Protein AF-A0A7W6J6I1-F1 (afdb_monomer_lite)

Organism: NCBI:txid1572859

Secondary struct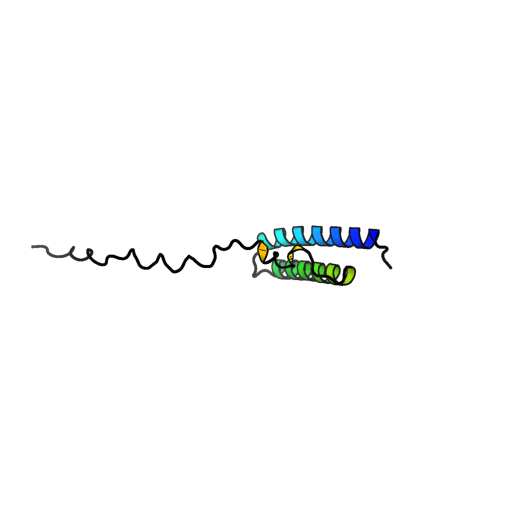ure (DSSP, 8-state):
---HHHHHHHHHHHHHHHHHHHHHHHHS-TTSHHHHHHHHHHHHHHHHHHHHHSS--GGGSPPPGGGS-S-TTSSS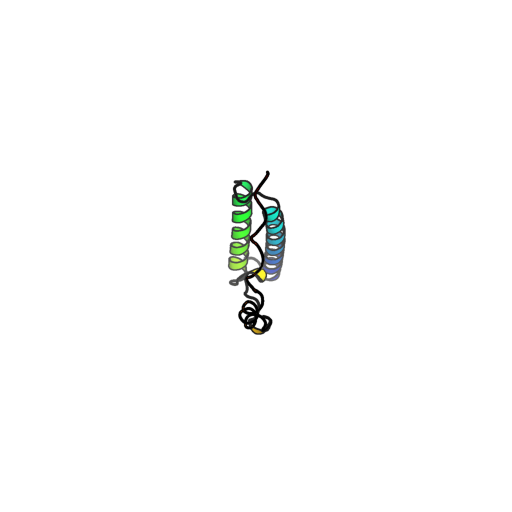SSTTS---------------

Foldseek 3Di:
DDDPVRLVVLLVVLVVLLVVLVVVLVVDDCPDPVNVVSVVVSVVSQVVNCVSPVDGDPVPDDDPPVPPPPPPPPPPPPVPPDDDDDDDDDDDDDDD

pLDDT: mean 79.57, std 21.26, range [40.5, 98.06]

Radius of gyration: 26.84 Å; chains: 1; bounding box: 38×31×96 Å

Sequence (96 aa):
MLNDRERAATVEAAARLHRHLRIDLTNLSPASEDYTAVHRLADAVVVAIRSLTGEDPEWMRPAPAHLLPASAEKAEADVAGAFSPGEQGALRRQAS

Structure (mmCIF, N/CA/C/O backbone):
data_AF-A0A7W6J6I1-F1
#
_entry.id   AF-A0A7W6J6I1-F1
#
loop_
_atom_site.group_PDB
_atom_site.id
_atom_site.type_symbol
_atom_site.label_atom_id
_atom_site.label_alt_id
_atom_site.label_comp_id
_atom_site.label_asym_id
_atom_site.label_entity_id
_atom_site.label_seq_id
_atom_site.pdbx_PDB_ins_code
_atom_site.Cartn_x
_atom_site.Cartn_y
_atom_site.Cartn_z
_atom_site.occupancy
_atom_site.B_iso_or_equiv
_atom_site.auth_seq_id
_atom_site.auth_comp_id
_atom_site.auth_asym_id
_atom_site.auth_atom_id
_atom_site.pdbx_PDB_model_num
ATOM 1 N N . MET A 1 1 ? 1.627 3.062 -22.691 1.00 74.62 1 MET A N 1
ATOM 2 C CA . MET A 1 1 ? 2.591 2.353 -21.821 1.00 74.62 1 MET A CA 1
ATOM 3 C C . MET A 1 1 ? 3.399 3.404 -21.082 1.00 74.62 1 MET A C 1
ATOM 5 O O . MET A 1 1 ? 3.743 4.388 -21.720 1.00 74.62 1 MET A O 1
ATOM 9 N N . LEU A 1 2 ? 3.654 3.218 -19.785 1.00 84.69 2 LEU A N 1
ATOM 10 C CA . LEU A 1 2 ? 4.560 4.083 -19.017 1.00 84.69 2 LEU A CA 1
ATOM 11 C C . LEU A 1 2 ? 5.999 3.839 -19.477 1.00 84.69 2 LEU A C 1
ATOM 13 O O . LEU A 1 2 ? 6.398 2.679 -19.624 1.00 84.69 2 LEU A O 1
ATOM 17 N N . ASN A 1 3 ? 6.768 4.906 -19.682 1.00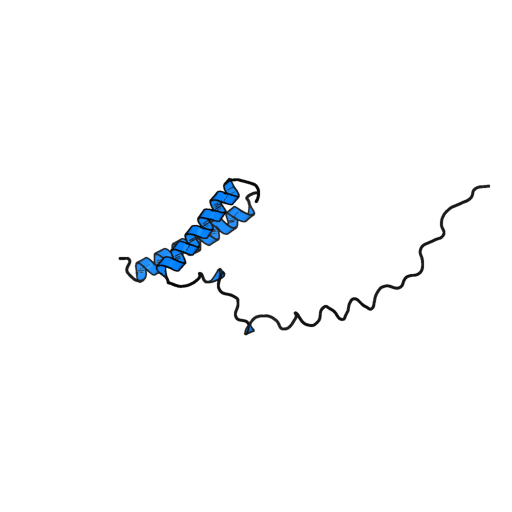 94.69 3 ASN A N 1
ATOM 18 C CA . ASN A 1 3 ? 8.212 4.775 -19.863 1.00 94.69 3 ASN A CA 1
ATOM 19 C C . ASN A 1 3 ? 8.899 4.442 -18.523 1.00 94.69 3 ASN A C 1
ATOM 21 O O . ASN A 1 3 ? 8.283 4.520 -17.458 1.00 94.69 3 ASN A O 1
ATOM 25 N N . ASP A 1 4 ? 10.177 4.066 -18.559 1.00 94.19 4 ASP A N 1
ATOM 26 C CA . ASP A 1 4 ? 10.883 3.597 -17.358 1.00 94.19 4 ASP A CA 1
ATOM 27 C C . ASP A 1 4 ? 10.988 4.664 -16.264 1.00 94.19 4 ASP A C 1
ATOM 29 O O . ASP A 1 4 ? 10.872 4.356 -15.077 1.00 94.19 4 ASP A O 1
ATOM 33 N N . ARG A 1 5 ? 11.124 5.937 -16.649 1.00 95.50 5 ARG A N 1
ATOM 34 C CA . ARG A 1 5 ? 11.168 7.057 -15.703 1.00 95.50 5 ARG A CA 1
ATOM 35 C C . ARG A 1 5 ? 9.817 7.274 -15.029 1.00 95.50 5 ARG A C 1
ATOM 37 O O . ARG A 1 5 ? 9.763 7.470 -13.818 1.00 95.50 5 ARG A O 1
ATOM 44 N N . GLU A 1 6 ? 8.732 7.242 -15.794 1.00 96.56 6 GLU A N 1
ATOM 45 C CA . GLU A 1 6 ? 7.373 7.383 -15.268 1.00 96.56 6 GLU A CA 1
ATOM 46 C C . GLU A 1 6 ? 7.000 6.192 -14.388 1.00 96.56 6 GLU A C 1
ATOM 48 O O . GLU A 1 6 ? 6.396 6.369 -13.330 1.00 96.56 6 GLU A O 1
ATOM 53 N N . ARG A 1 7 ? 7.407 4.981 -14.780 1.00 96.00 7 ARG A N 1
ATOM 54 C CA . ARG A 1 7 ? 7.243 3.769 -13.977 1.00 96.00 7 ARG A CA 1
ATOM 55 C C . ARG A 1 7 ? 7.969 3.906 -12.640 1.00 96.00 7 ARG A C 1
ATOM 57 O O . ARG A 1 7 ? 7.350 3.679 -11.606 1.00 96.00 7 ARG A O 1
ATOM 64 N N . ALA A 1 8 ? 9.233 4.331 -12.647 1.00 94.56 8 ALA A N 1
ATOM 65 C CA . ALA A 1 8 ? 10.013 4.539 -11.427 1.00 94.56 8 ALA A CA 1
ATOM 66 C C . ALA A 1 8 ? 9.382 5.602 -10.511 1.00 94.56 8 ALA A C 1
ATOM 68 O O . ALA A 1 8 ? 9.189 5.352 -9.322 1.00 94.56 8 ALA A O 1
ATOM 69 N N . ALA A 1 9 ? 8.971 6.746 -11.070 1.00 95.75 9 ALA A N 1
ATOM 70 C CA . ALA A 1 9 ? 8.271 7.792 -10.324 1.00 95.75 9 ALA A CA 1
ATOM 71 C C . ALA A 1 9 ? 6.946 7.289 -9.722 1.00 95.75 9 ALA A C 1
ATOM 73 O O . ALA A 1 9 ? 6.614 7.609 -8.581 1.00 95.75 9 ALA A O 1
ATOM 74 N N . THR A 1 10 ? 6.209 6.459 -10.466 1.00 96.19 10 THR A N 1
ATOM 75 C CA . THR A 1 10 ? 4.959 5.845 -9.996 1.00 96.19 10 THR A CA 1
ATOM 76 C C . THR A 1 10 ? 5.210 4.890 -8.830 1.00 96.19 10 THR A C 1
ATOM 78 O O . THR A 1 10 ? 4.505 4.954 -7.825 1.00 96.19 10 THR A O 1
ATOM 81 N N . VAL A 1 11 ? 6.237 4.040 -8.924 1.00 96.38 11 VAL A N 1
ATOM 82 C CA . VAL A 1 11 ? 6.627 3.113 -7.849 1.00 96.38 11 VAL A CA 1
ATOM 83 C C . VAL A 1 11 ? 7.057 3.876 -6.596 1.00 96.38 11 VAL A C 1
ATOM 85 O O . VAL A 1 11 ? 6.638 3.526 -5.494 1.00 96.38 11 VAL A O 1
ATOM 88 N N . GLU A 1 12 ? 7.826 4.957 -6.741 1.00 96.31 12 GLU A N 1
ATOM 89 C CA . GLU A 1 12 ? 8.235 5.793 -5.608 1.00 96.31 12 GLU A CA 1
ATOM 90 C C . GLU A 1 12 ? 7.032 6.484 -4.940 1.00 96.31 12 GLU A C 1
ATOM 92 O O . GLU A 1 12 ? 6.932 6.528 -3.709 1.00 96.31 12 GLU A O 1
ATOM 97 N N . ALA A 1 13 ? 6.091 7.005 -5.734 1.00 97.19 13 ALA A N 1
ATOM 98 C CA . ALA A 1 13 ? 4.859 7.601 -5.226 1.00 97.19 13 ALA A CA 1
ATOM 99 C C . ALA A 1 13 ? 3.996 6.573 -4.474 1.00 97.19 13 ALA A C 1
ATOM 101 O O . ALA A 1 13 ? 3.549 6.847 -3.358 1.00 97.19 13 ALA A O 1
ATOM 102 N N . ALA A 1 14 ? 3.830 5.374 -5.036 1.00 96.94 14 ALA A N 1
ATOM 103 C CA . ALA A 1 14 ? 3.129 4.259 -4.407 1.00 96.94 14 ALA A CA 1
ATOM 104 C C . ALA A 1 14 ? 3.795 3.846 -3.081 1.00 96.94 14 ALA A C 1
ATOM 106 O O . ALA A 1 14 ? 3.124 3.731 -2.057 1.00 96.94 14 ALA A O 1
ATOM 107 N N . ALA A 1 15 ? 5.124 3.719 -3.053 1.00 96.44 15 ALA A N 1
ATOM 108 C CA . ALA A 1 15 ? 5.870 3.412 -1.834 1.00 96.44 15 ALA A CA 1
ATOM 109 C C . ALA A 1 15 ? 5.689 4.480 -0.744 1.00 96.44 15 ALA A C 1
ATOM 111 O O . ALA A 1 15 ? 5.525 4.162 0.437 1.00 96.44 15 ALA A O 1
ATOM 112 N N . ARG A 1 16 ? 5.676 5.761 -1.129 1.00 97.25 16 ARG A N 1
ATOM 113 C CA . ARG A 1 16 ? 5.420 6.877 -0.208 1.00 97.25 16 ARG A CA 1
ATOM 114 C C . ARG A 1 16 ? 4.007 6.821 0.369 1.00 97.25 16 ARG A C 1
ATOM 116 O O . ARG A 1 16 ? 3.856 6.990 1.576 1.00 97.25 16 ARG A O 1
ATOM 123 N N . LEU A 1 17 ? 3.007 6.538 -0.466 1.00 97.56 17 LEU A N 1
ATOM 124 C CA . LEU A 1 17 ? 1.622 6.365 -0.032 1.00 97.56 17 LEU A CA 1
ATOM 125 C C . LEU A 1 17 ? 1.488 5.192 0.945 1.00 97.56 17 LEU A C 1
ATOM 127 O O . LEU A 1 17 ? 0.923 5.367 2.018 1.00 97.56 17 LEU A O 1
ATOM 131 N N . HIS A 1 18 ? 2.074 4.032 0.634 1.00 97.50 18 HIS A N 1
ATOM 132 C CA . HIS A 1 18 ? 2.057 2.876 1.534 1.00 97.50 18 HIS A CA 1
ATOM 133 C C . HIS A 1 18 ? 2.639 3.212 2.916 1.00 97.50 18 HIS A C 1
ATOM 135 O O . HIS A 1 18 ? 2.054 2.858 3.939 1.00 97.50 18 HIS A O 1
ATOM 141 N N . ARG A 1 19 ? 3.763 3.946 2.971 1.00 96.50 19 ARG A N 1
ATOM 142 C CA . ARG A 1 19 ? 4.342 4.408 4.246 1.00 96.50 19 ARG A CA 1
ATOM 143 C C . ARG A 1 19 ? 3.388 5.303 5.037 1.00 96.50 19 ARG A C 1
ATOM 145 O O . ARG A 1 19 ? 3.340 5.177 6.255 1.00 96.50 19 ARG A O 1
ATOM 152 N N . HIS A 1 20 ? 2.639 6.174 4.367 1.00 97.44 20 HIS A N 1
ATOM 153 C CA . HIS A 1 20 ? 1.654 7.031 5.026 1.00 97.44 20 HIS A CA 1
ATOM 154 C C . HIS A 1 20 ? 0.483 6.216 5.593 1.00 97.44 20 HIS A C 1
ATOM 156 O O . HIS A 1 20 ? 0.215 6.293 6.787 1.00 97.44 20 HIS A O 1
ATOM 162 N N . LEU A 1 21 ? -0.106 5.326 4.786 1.00 97.19 21 LEU A N 1
ATOM 163 C CA . LEU A 1 21 ? -1.207 4.451 5.214 1.00 97.19 21 LEU A CA 1
ATOM 164 C C . LEU A 1 21 ? -0.814 3.559 6.399 1.00 97.19 21 LEU A C 1
ATOM 166 O O . LEU A 1 21 ? -1.616 3.307 7.293 1.00 97.19 21 LEU A O 1
ATOM 170 N N . ARG A 1 22 ? 0.442 3.099 6.442 1.00 95.12 22 ARG A N 1
ATOM 171 C CA . ARG A 1 22 ? 0.979 2.340 7.579 1.00 95.12 22 ARG A CA 1
ATOM 172 C C . ARG A 1 22 ? 0.972 3.134 8.882 1.00 95.12 22 ARG A C 1
ATOM 174 O O . ARG A 1 22 ? 0.760 2.523 9.922 1.00 95.12 22 ARG A O 1
ATOM 181 N N . ILE A 1 23 ? 1.202 4.446 8.835 1.00 95.62 23 ILE A N 1
ATOM 182 C CA . ILE A 1 23 ? 1.108 5.320 10.012 1.00 95.62 23 ILE A CA 1
ATOM 183 C C . ILE A 1 23 ? -0.359 5.459 10.423 1.00 95.62 23 ILE A C 1
ATOM 185 O O . ILE A 1 23 ? -0.676 5.272 11.596 1.00 95.62 23 ILE A O 1
ATOM 189 N N . ASP A 1 24 ? -1.266 5.687 9.474 1.00 94.94 24 ASP A N 1
ATOM 190 C CA . ASP A 1 24 ? -2.700 5.814 9.766 1.00 94.94 24 ASP A CA 1
ATOM 191 C C . ASP A 1 24 ? -3.259 4.553 10.436 1.00 94.94 24 ASP A C 1
ATOM 193 O O . ASP A 1 24 ? -3.960 4.645 11.442 1.00 94.94 24 ASP A O 1
ATOM 197 N N . LEU A 1 25 ? -2.857 3.366 9.969 1.00 96.75 25 LEU A N 1
ATOM 198 C CA . LEU A 1 25 ? -3.232 2.087 10.583 1.00 96.75 25 LEU A CA 1
ATOM 199 C C . LEU A 1 25 ? -2.806 1.955 12.052 1.00 96.75 25 LEU A C 1
ATOM 201 O O . LEU A 1 25 ? -3.440 1.198 12.781 1.00 96.75 25 LEU A O 1
ATOM 205 N N . THR A 1 26 ? -1.766 2.665 12.507 1.00 96.06 26 THR A N 1
ATOM 206 C CA . THR A 1 26 ? -1.376 2.656 13.932 1.00 96.06 26 THR A CA 1
ATOM 207 C C . THR A 1 26 ? -2.284 3.513 14.811 1.00 96.06 26 THR A C 1
ATOM 209 O O . THR A 1 26 ? -2.341 3.292 16.017 1.00 96.06 26 THR A O 1
ATOM 212 N N . ASN A 1 27 ? -3.015 4.455 14.210 1.00 96.19 27 ASN A N 1
ATOM 213 C CA . ASN A 1 27 ? -3.944 5.345 14.904 1.00 96.19 27 ASN A CA 1
ATOM 214 C C . ASN A 1 27 ? -5.388 4.820 14.897 1.00 96.19 27 ASN A C 1
ATOM 216 O O . ASN A 1 27 ? -6.238 5.342 15.617 1.00 96.19 27 ASN A O 1
ATOM 220 N N . LEU A 1 28 ? -5.680 3.811 14.073 1.00 96.19 28 LEU A N 1
ATOM 221 C CA . LEU A 1 28 ? -7.017 3.252 13.908 1.00 96.19 28 LEU A CA 1
ATOM 222 C C . LEU A 1 28 ? -7.212 2.001 14.768 1.00 96.19 28 LEU A C 1
ATOM 224 O O . LEU A 1 28 ? -6.308 1.186 14.945 1.00 96.19 28 LEU A O 1
ATOM 228 N N . SER A 1 29 ? -8.434 1.826 15.273 1.00 95.56 29 SER A N 1
ATOM 229 C CA . SER A 1 29 ? -8.820 0.594 15.963 1.00 95.56 29 SER A CA 1
ATOM 230 C C . SER A 1 29 ? -8.883 -0.567 14.967 1.00 95.56 29 SER A C 1
ATOM 232 O O . SER A 1 29 ? -9.626 -0.458 13.995 1.00 95.56 29 SER A O 1
ATOM 234 N N . PRO A 1 30 ? -8.222 -1.712 15.217 1.00 95.75 30 PRO A N 1
ATOM 235 C CA . PRO A 1 30 ? -8.283 -2.873 14.323 1.00 95.75 30 PRO A CA 1
ATOM 236 C C . PRO A 1 30 ? -9.695 -3.423 14.075 1.00 95.75 30 PRO A C 1
ATOM 238 O O . PRO A 1 30 ? -9.919 -4.123 13.094 1.00 95.75 30 PRO A O 1
ATOM 241 N N . ALA A 1 31 ? -10.646 -3.122 14.965 1.00 96.50 31 ALA A N 1
ATOM 242 C CA . ALA A 1 31 ? -12.041 -3.532 14.831 1.00 96.50 31 ALA A CA 1
ATOM 243 C C . ALA A 1 31 ? -12.898 -2.546 14.012 1.00 96.50 31 ALA A C 1
ATOM 245 O O . ALA A 1 31 ? -14.079 -2.816 13.801 1.00 96.50 31 ALA A O 1
ATOM 246 N N . SER A 1 32 ? -12.354 -1.397 13.590 1.00 97.81 32 SER A N 1
ATOM 247 C CA . SER A 1 32 ? -13.119 -0.400 12.840 1.00 97.81 32 SER A CA 1
ATOM 248 C C . SER A 1 32 ? -13.168 -0.700 11.340 1.00 97.81 32 SER A C 1
ATOM 250 O O . SER A 1 32 ? -12.259 -1.291 10.746 1.00 97.81 32 SER A O 1
ATOM 252 N N . GLU A 1 33 ? -14.244 -0.241 10.702 1.00 98.00 33 GLU A N 1
ATOM 253 C CA . GLU A 1 33 ? -14.372 -0.285 9.243 1.00 98.00 33 GLU A CA 1
ATOM 254 C C . GLU A 1 33 ? -13.294 0.570 8.564 1.00 98.00 33 GLU A C 1
ATOM 256 O O . GLU A 1 33 ? -12.736 0.150 7.550 1.00 98.00 33 GLU A O 1
ATOM 261 N N . ASP A 1 34 ? -12.923 1.705 9.168 1.00 97.75 34 ASP A N 1
ATOM 262 C CA . ASP A 1 34 ? -11.849 2.574 8.677 1.00 97.75 34 ASP A CA 1
ATOM 263 C C . ASP A 1 34 ? -10.506 1.842 8.621 1.00 97.75 34 ASP A C 1
ATOM 265 O O . ASP A 1 34 ? -9.806 1.911 7.610 1.00 97.75 34 ASP A O 1
ATOM 269 N N . TYR A 1 35 ? -10.157 1.078 9.664 1.00 97.94 35 TYR A N 1
ATOM 270 C CA . TYR A 1 35 ? -8.946 0.257 9.661 1.00 97.94 35 TYR A CA 1
ATOM 271 C C . TYR A 1 35 ? -8.974 -0.743 8.506 1.00 97.94 35 TYR A C 1
ATOM 273 O O . TYR A 1 35 ? -8.007 -0.860 7.754 1.00 97.94 35 TYR A O 1
ATOM 281 N N . THR A 1 36 ? -10.108 -1.421 8.317 1.00 97.88 36 THR A N 1
ATOM 282 C CA . THR A 1 36 ? -10.285 -2.390 7.228 1.00 97.88 36 THR A CA 1
ATOM 283 C C . THR A 1 36 ? -10.137 -1.728 5.856 1.00 97.88 36 THR A C 1
ATOM 285 O O . THR A 1 36 ? -9.502 -2.290 4.962 1.00 97.88 36 THR A O 1
ATOM 288 N N . ALA A 1 37 ? -10.691 -0.528 5.672 1.00 98.06 37 ALA A N 1
ATOM 289 C CA . ALA A 1 37 ? -10.597 0.221 4.425 1.00 98.06 37 ALA A CA 1
ATOM 290 C C . ALA A 1 37 ? -9.156 0.666 4.126 1.00 98.06 37 ALA A C 1
ATOM 292 O O . ALA A 1 37 ? -8.655 0.428 3.024 1.00 98.06 37 ALA A O 1
ATOM 293 N N . VAL A 1 38 ? -8.465 1.247 5.111 1.00 97.94 38 VAL A N 1
ATOM 294 C CA . VAL A 1 38 ? -7.068 1.690 4.973 1.00 97.94 38 VAL A CA 1
ATOM 295 C C . VAL A 1 38 ? -6.137 0.498 4.745 1.00 97.94 38 VAL A C 1
ATOM 297 O O . VAL A 1 38 ? -5.238 0.573 3.906 1.00 97.94 38 VAL A O 1
ATOM 300 N N . HIS A 1 39 ? -6.381 -0.632 5.413 1.00 97.56 39 HIS A N 1
ATOM 301 C CA . HIS A 1 39 ? -5.602 -1.854 5.223 1.00 97.56 39 HIS A CA 1
ATOM 302 C C . HIS A 1 39 ? -5.738 -2.381 3.792 1.00 97.56 39 HIS A C 1
ATOM 304 O O . HIS A 1 39 ? -4.738 -2.651 3.131 1.00 97.56 39 HIS A O 1
ATOM 310 N N . ARG A 1 40 ? -6.968 -2.455 3.267 1.00 97.94 40 ARG A N 1
ATOM 311 C CA . ARG A 1 40 ? -7.216 -2.867 1.875 1.00 97.94 40 ARG A CA 1
ATOM 312 C C . ARG A 1 40 ? -6.555 -1.932 0.867 1.00 97.94 40 ARG A C 1
ATOM 314 O O . ARG A 1 40 ? -6.053 -2.395 -0.155 1.00 97.94 40 ARG A O 1
ATOM 321 N N . LEU A 1 41 ? -6.546 -0.628 1.140 1.00 98.00 41 LEU A N 1
ATOM 322 C CA . LEU A 1 41 ? -5.850 0.333 0.290 1.00 98.00 41 LEU A CA 1
ATOM 323 C C . LEU A 1 41 ? -4.333 0.095 0.308 1.00 98.00 41 LEU A C 1
ATOM 325 O O . LEU A 1 41 ? -3.709 0.104 -0.751 1.00 98.00 41 LEU A O 1
ATOM 329 N N . ALA A 1 42 ? -3.745 -0.172 1.477 1.00 97.25 42 ALA A N 1
ATOM 330 C CA . ALA A 1 42 ? -2.326 -0.505 1.588 1.00 97.25 42 ALA A CA 1
ATOM 331 C C . ALA A 1 42 ? -1.972 -1.779 0.793 1.00 97.25 42 ALA A C 1
ATOM 333 O O . ALA A 1 42 ? -0.988 -1.777 0.049 1.00 97.25 42 ALA A O 1
ATOM 334 N N . ASP A 1 43 ? -2.811 -2.817 0.858 1.00 97.06 43 ASP A N 1
ATOM 335 C CA . ASP A 1 43 ? -2.644 -4.043 0.065 1.00 97.06 43 ASP A CA 1
ATOM 336 C C . ASP A 1 43 ? -2.738 -3.772 -1.446 1.00 97.06 43 ASP A C 1
ATOM 338 O O . ASP A 1 43 ? -1.932 -4.273 -2.234 1.00 97.06 43 ASP A O 1
ATOM 342 N N . ALA A 1 44 ? -3.682 -2.929 -1.875 1.00 97.94 44 ALA A N 1
ATOM 343 C CA . ALA A 1 44 ? -3.825 -2.555 -3.281 1.00 97.94 44 ALA A CA 1
ATOM 344 C C . ALA A 1 44 ? -2.582 -1.822 -3.818 1.00 97.94 44 ALA A C 1
ATOM 346 O O . ALA A 1 44 ? -2.171 -2.044 -4.959 1.00 97.94 44 ALA A O 1
ATOM 347 N N . VAL A 1 45 ? -1.938 -0.994 -2.990 1.00 97.69 45 VAL A N 1
ATOM 348 C CA . VAL A 1 45 ? -0.679 -0.322 -3.345 1.00 97.69 45 VAL A CA 1
ATOM 349 C C . VAL A 1 45 ? 0.453 -1.333 -3.559 1.00 97.69 45 VAL A C 1
ATOM 351 O O . VAL A 1 45 ? 1.215 -1.202 -4.518 1.00 97.69 45 VAL A O 1
ATOM 354 N N . VAL A 1 46 ? 0.541 -2.378 -2.730 1.00 97.00 46 VAL A N 1
ATOM 355 C CA . VAL A 1 46 ? 1.505 -3.478 -2.920 1.00 97.00 46 VAL A CA 1
ATOM 356 C C . VAL A 1 46 ? 1.267 -4.191 -4.253 1.00 97.00 46 VAL A C 1
ATOM 358 O O . VAL A 1 46 ? 2.212 -4.412 -5.013 1.00 97.00 46 VAL A O 1
ATOM 361 N N . VAL A 1 47 ? 0.010 -4.512 -4.571 1.00 97.00 47 VAL A N 1
ATOM 362 C CA . VAL A 1 47 ? -0.360 -5.143 -5.850 1.00 97.00 47 VAL A CA 1
ATOM 363 C C . VAL A 1 47 ? 0.014 -4.255 -7.038 1.00 97.00 47 VAL A C 1
ATOM 365 O O . VAL A 1 47 ? 0.526 -4.759 -8.041 1.00 97.00 47 VAL A O 1
ATOM 368 N N . ALA A 1 48 ? -0.183 -2.939 -6.928 1.00 95.88 48 ALA A N 1
ATOM 369 C CA . ALA A 1 48 ? 0.189 -1.991 -7.974 1.00 95.88 48 ALA A CA 1
ATOM 370 C C . ALA A 1 48 ? 1.706 -1.971 -8.218 1.00 95.88 48 ALA A C 1
ATOM 372 O O . ALA A 1 48 ? 2.138 -2.033 -9.369 1.00 95.88 48 ALA A O 1
ATOM 373 N N . ILE A 1 49 ? 2.516 -1.952 -7.154 1.00 96.06 49 ILE A N 1
ATOM 374 C CA . ILE A 1 49 ? 3.981 -2.004 -7.268 1.00 96.06 49 ILE A CA 1
ATOM 375 C C . ILE A 1 49 ? 4.413 -3.305 -7.947 1.00 96.06 49 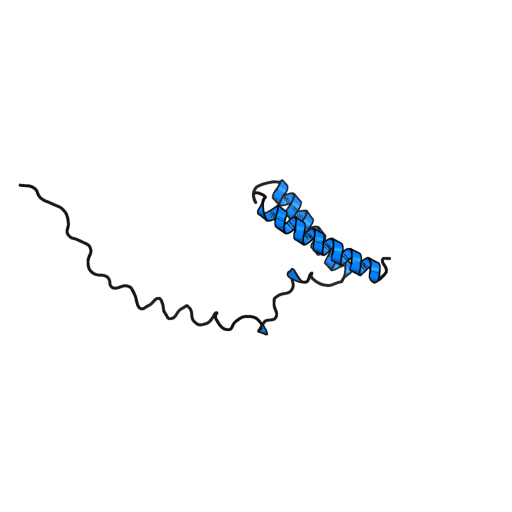ILE A C 1
ATOM 377 O O . ILE A 1 49 ? 5.103 -3.240 -8.961 1.00 96.06 49 ILE A O 1
ATOM 381 N N . ARG A 1 50 ? 3.924 -4.462 -7.475 1.00 96.06 50 ARG A N 1
ATOM 382 C CA . ARG A 1 50 ? 4.212 -5.773 -8.087 1.00 96.06 50 ARG A CA 1
ATOM 383 C C . ARG A 1 50 ? 3.837 -5.818 -9.566 1.00 96.06 50 ARG A C 1
ATOM 385 O O . ARG A 1 50 ? 4.581 -6.357 -10.375 1.00 96.06 50 ARG A O 1
ATOM 392 N N . SER A 1 51 ? 2.706 -5.221 -9.937 1.00 95.38 51 SER A N 1
ATOM 393 C CA . SER A 1 51 ? 2.248 -5.177 -11.332 1.00 95.38 51 SER A CA 1
ATOM 394 C C . SER A 1 51 ? 3.138 -4.302 -12.222 1.00 95.38 51 SER A C 1
ATOM 396 O O . SER A 1 51 ? 3.260 -4.557 -13.418 1.00 95.38 51 SER A O 1
ATOM 398 N N . LEU A 1 52 ? 3.762 -3.263 -11.658 1.00 94.62 52 LEU A N 1
ATOM 399 C CA . LEU A 1 52 ? 4.645 -2.354 -12.388 1.00 94.62 52 LEU A CA 1
ATOM 400 C C . LEU A 1 52 ? 6.080 -2.876 -12.498 1.00 94.62 52 LEU A C 1
ATOM 402 O O . LEU A 1 52 ? 6.719 -2.620 -13.521 1.00 94.62 52 LEU A O 1
ATOM 406 N N . THR A 1 53 ? 6.586 -3.561 -11.471 1.00 93.94 53 THR A N 1
ATOM 407 C CA . THR A 1 53 ? 7.993 -3.989 -11.373 1.00 93.94 53 THR A CA 1
ATOM 408 C C . THR A 1 53 ? 8.205 -5.475 -11.648 1.00 93.94 53 THR A C 1
ATOM 410 O O . THR A 1 53 ? 9.300 -5.859 -12.041 1.00 93.94 53 THR A O 1
ATOM 413 N N . GLY A 1 54 ? 7.182 -6.311 -11.451 1.00 94.62 54 GLY A N 1
ATOM 414 C CA . GLY A 1 54 ? 7.310 -7.771 -11.429 1.00 94.62 54 GLY A CA 1
ATOM 415 C C . GLY A 1 54 ? 7.896 -8.328 -10.126 1.00 94.62 54 GLY A C 1
ATOM 416 O O . GLY A 1 54 ? 8.081 -9.536 -10.018 1.00 94.62 54 GLY A O 1
ATOM 417 N N . GLU A 1 55 ? 8.173 -7.475 -9.137 1.00 92.44 55 GLU A N 1
ATOM 418 C CA . GLU A 1 55 ? 8.857 -7.837 -7.893 1.00 92.44 55 GLU A CA 1
ATOM 419 C C . GLU A 1 55 ? 8.088 -7.375 -6.652 1.00 92.44 55 GLU A C 1
ATOM 421 O O . GLU A 1 55 ? 7.290 -6.434 -6.690 1.00 92.44 55 GLU A O 1
ATOM 426 N N . ASP A 1 56 ? 8.384 -8.008 -5.518 1.00 92.25 56 ASP A N 1
ATOM 427 C CA . ASP A 1 56 ? 7.918 -7.558 -4.212 1.00 92.25 56 ASP A CA 1
ATOM 428 C C . ASP A 1 56 ? 8.520 -6.202 -3.802 1.00 92.25 56 ASP A C 1
ATOM 430 O O . ASP A 1 56 ? 9.717 -5.960 -4.014 1.00 92.25 56 ASP A O 1
ATOM 434 N N . PRO A 1 57 ? 7.736 -5.323 -3.142 1.00 91.38 57 PRO A N 1
ATOM 435 C CA . PRO A 1 57 ? 8.272 -4.107 -2.546 1.00 91.38 57 PRO A CA 1
ATOM 436 C C . PRO A 1 57 ? 9.431 -4.390 -1.582 1.00 91.38 57 PRO A C 1
ATOM 438 O O . PRO A 1 57 ? 9.469 -5.418 -0.908 1.00 91.38 57 PRO A O 1
ATOM 441 N N . GLU A 1 58 ? 10.367 -3.445 -1.466 1.00 87.38 58 GLU A N 1
ATOM 442 C CA . GLU A 1 58 ? 11.579 -3.590 -0.640 1.00 87.38 58 GLU A CA 1
ATOM 443 C C . GLU A 1 58 ? 11.305 -3.975 0.821 1.00 87.38 58 GLU A C 1
ATOM 445 O O . GLU A 1 58 ? 12.007 -4.816 1.367 1.00 87.38 58 GLU A O 1
ATOM 450 N N . TRP A 1 59 ? 10.246 -3.440 1.433 1.00 87.31 59 TRP A N 1
ATOM 451 C CA . TRP A 1 59 ? 9.890 -3.718 2.829 1.00 87.31 59 TRP A CA 1
ATOM 452 C C . TRP A 1 59 ? 9.246 -5.092 3.046 1.00 87.31 59 TRP A C 1
ATOM 454 O O . TRP A 1 59 ? 9.058 -5.499 4.189 1.00 87.31 59 TRP A O 1
ATOM 464 N N . MET A 1 60 ? 8.865 -5.788 1.972 1.00 88.81 60 MET A N 1
ATOM 465 C CA . MET A 1 60 ? 8.359 -7.162 2.029 1.00 88.81 60 MET A CA 1
ATOM 466 C C . MET A 1 60 ? 9.455 -8.188 1.757 1.00 88.81 60 MET A C 1
ATOM 468 O O . MET A 1 60 ? 9.255 -9.376 2.008 1.00 88.81 60 MET A O 1
ATOM 472 N N . ARG A 1 61 ? 10.613 -7.750 1.248 1.00 82.88 61 ARG A N 1
ATOM 473 C CA . ARG A 1 61 ? 11.743 -8.644 1.031 1.00 82.88 61 ARG A CA 1
ATOM 474 C C . ARG A 1 61 ? 12.346 -9.016 2.389 1.00 82.88 61 ARG A C 1
ATOM 476 O O . ARG A 1 61 ? 12.608 -8.125 3.198 1.00 82.88 61 ARG A O 1
ATOM 483 N N . PRO A 1 62 ? 12.553 -10.315 2.665 1.00 74.56 62 PRO A N 1
ATOM 484 C CA . PRO A 1 62 ? 13.164 -10.740 3.914 1.00 74.56 62 PRO A CA 1
ATOM 485 C C . PRO A 1 62 ? 14.549 -10.107 4.047 1.00 74.56 62 PRO A C 1
ATOM 487 O O . PRO A 1 62 ? 15.295 -10.014 3.067 1.00 74.56 62 PRO A O 1
ATOM 490 N N . ALA A 1 63 ? 14.895 -9.678 5.264 1.00 68.12 63 ALA A N 1
ATOM 491 C CA . ALA A 1 63 ? 16.247 -9.226 5.546 1.00 68.12 63 ALA A CA 1
ATOM 492 C C . ALA A 1 63 ? 17.233 -10.346 5.160 1.00 68.12 63 ALA A C 1
ATOM 494 O O . ALA A 1 63 ? 16.957 -11.520 5.433 1.00 68.12 63 ALA A O 1
ATOM 495 N N . PRO A 1 64 ? 18.366 -10.020 4.515 1.00 66.81 64 PRO A N 1
ATOM 496 C CA . PRO A 1 64 ? 19.361 -11.017 4.158 1.00 66.81 64 PRO A CA 1
ATOM 497 C C . PRO A 1 64 ? 19.751 -11.853 5.381 1.00 66.81 64 PRO A C 1
ATOM 499 O O . PRO A 1 64 ? 20.094 -11.296 6.422 1.00 66.81 64 PRO A O 1
ATOM 502 N N . ALA A 1 65 ? 19.750 -13.182 5.247 1.00 64.50 65 ALA A N 1
ATOM 503 C CA . ALA A 1 65 ? 20.022 -14.105 6.355 1.00 64.50 65 ALA A CA 1
ATOM 504 C C . ALA A 1 65 ? 21.373 -13.856 7.062 1.00 64.50 65 ALA A C 1
ATOM 506 O O . ALA A 1 65 ? 21.528 -14.197 8.228 1.00 64.50 65 ALA A O 1
ATOM 507 N N . HIS A 1 66 ? 22.333 -13.216 6.386 1.00 67.25 66 HIS A N 1
ATOM 508 C CA . HIS A 1 66 ? 23.641 -12.858 6.945 1.00 67.25 66 HIS A CA 1
ATOM 509 C C . HIS A 1 66 ? 23.627 -11.618 7.862 1.00 67.25 66 HIS A C 1
ATOM 511 O O . HIS A 1 66 ? 24.651 -11.304 8.461 1.00 67.25 66 HIS A O 1
ATOM 517 N N . LEU A 1 67 ? 22.503 -10.900 7.954 1.00 61.62 67 LEU A N 1
ATOM 518 C CA . LEU A 1 67 ? 22.320 -9.744 8.841 1.00 61.62 67 LEU A CA 1
ATOM 519 C C . LEU A 1 67 ? 21.526 -10.085 10.110 1.00 61.62 67 LEU A C 1
ATOM 521 O O . LEU A 1 67 ? 21.332 -9.213 10.956 1.00 61.62 67 LEU A O 1
ATOM 525 N N . LEU A 1 68 ? 21.072 -11.333 10.267 1.00 57.66 68 LEU A N 1
ATOM 526 C CA . LEU A 1 68 ? 20.500 -11.791 11.529 1.00 57.66 68 LEU A CA 1
ATOM 527 C C . LEU A 1 68 ? 21.642 -11.965 12.542 1.00 57.66 68 LEU A C 1
ATOM 529 O O . LEU A 1 68 ? 22.569 -12.734 12.275 1.00 57.66 68 LEU A O 1
ATOM 533 N N . PRO A 1 69 ? 21.621 -11.272 13.695 1.00 51.94 69 PRO A N 1
ATOM 534 C CA . PRO A 1 69 ? 22.606 -11.526 14.733 1.00 51.94 69 PRO A CA 1
ATOM 535 C C . PRO A 1 69 ? 22.483 -12.987 15.176 1.00 51.94 69 PRO A C 1
ATOM 537 O O . PRO A 1 69 ? 21.380 -13.483 15.406 1.00 51.94 69 PRO A O 1
ATOM 540 N N . ALA A 1 70 ? 23.620 -13.665 15.327 1.00 58.97 70 ALA A N 1
ATOM 541 C CA . ALA A 1 70 ? 23.745 -15.037 15.826 1.00 58.97 70 ALA A CA 1
ATOM 542 C C . ALA A 1 70 ? 23.346 -15.186 17.318 1.00 58.97 70 ALA A C 1
ATOM 544 O O . ALA A 1 70 ? 23.995 -15.900 18.076 1.00 58.97 70 ALA A O 1
ATOM 545 N N . SER A 1 71 ? 22.313 -14.476 17.780 1.00 53.31 71 SER A N 1
ATOM 546 C CA . SER A 1 71 ? 21.895 -14.400 19.187 1.00 53.31 71 SER A CA 1
ATOM 547 C C . SER A 1 71 ? 20.582 -15.120 19.497 1.00 53.31 71 SER A C 1
ATOM 549 O O . SER A 1 71 ? 20.106 -15.028 20.622 1.00 53.31 71 SER A O 1
ATOM 551 N N . ALA A 1 72 ? 20.012 -15.881 18.560 1.00 53.34 72 ALA A N 1
ATOM 552 C CA . ALA A 1 72 ? 18.834 -16.701 18.854 1.00 53.34 72 ALA A CA 1
ATOM 553 C C . ALA A 1 72 ? 19.161 -18.034 19.568 1.00 53.34 72 ALA A C 1
ATOM 555 O O . ALA A 1 72 ? 18.253 -18.665 20.093 1.00 53.34 72 ALA A O 1
ATOM 556 N N . GLU A 1 73 ? 20.430 -18.462 19.643 1.00 48.22 73 GLU A N 1
ATOM 557 C CA . GLU A 1 73 ? 20.787 -19.814 20.126 1.00 48.22 73 GLU A CA 1
ATOM 558 C C . GLU A 1 73 ? 21.226 -19.887 21.607 1.00 48.22 73 GLU A C 1
ATOM 560 O O . GLU A 1 73 ? 21.742 -20.905 22.056 1.00 48.22 73 GLU A O 1
ATOM 565 N N . LYS A 1 74 ? 21.050 -18.833 22.420 1.00 46.91 74 LYS A N 1
ATOM 566 C CA . LYS A 1 74 ? 21.544 -18.864 23.816 1.00 46.91 74 LYS A CA 1
ATOM 567 C C . LYS A 1 74 ? 20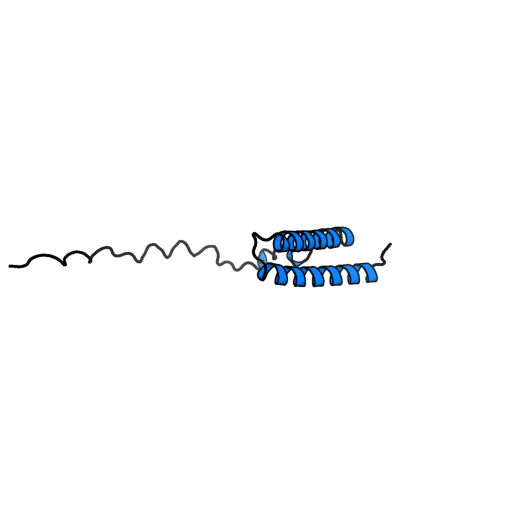.638 -18.224 24.870 1.00 46.91 74 LYS A C 1
ATOM 569 O O . LYS A 1 74 ? 21.135 -17.629 25.819 1.00 46.91 74 LYS A O 1
ATOM 574 N N . ALA A 1 75 ? 19.319 -18.362 24.727 1.00 47.75 75 ALA A N 1
ATOM 575 C CA . ALA A 1 75 ? 18.362 -17.917 25.750 1.00 47.75 75 ALA A CA 1
ATOM 576 C C . ALA A 1 75 ? 17.803 -19.051 26.638 1.00 47.75 75 ALA A C 1
ATOM 578 O O . ALA A 1 75 ? 17.243 -18.763 27.690 1.00 47.75 75 ALA A O 1
ATOM 579 N N . GLU A 1 76 ? 17.981 -20.328 26.281 1.00 46.94 76 GLU A N 1
ATOM 580 C CA . GLU A 1 76 ? 17.368 -21.440 27.038 1.00 46.94 76 GLU A CA 1
ATOM 581 C C . GLU A 1 76 ? 18.254 -22.036 28.149 1.00 46.94 76 GLU A C 1
ATOM 583 O O . GLU A 1 76 ? 17.815 -22.927 28.869 1.00 46.94 76 GLU A O 1
ATOM 588 N N . ALA A 1 77 ? 19.482 -21.541 28.348 1.00 50.69 77 ALA A N 1
ATOM 589 C CA . ALA A 1 77 ? 20.412 -22.118 29.329 1.00 50.69 77 ALA A CA 1
ATOM 590 C C . ALA A 1 77 ? 20.448 -21.417 30.705 1.00 50.69 77 ALA A C 1
ATOM 592 O O . ALA A 1 77 ? 21.041 -21.970 31.627 1.00 50.69 77 ALA A O 1
ATOM 593 N N . ASP A 1 78 ? 19.836 -20.236 30.874 1.00 44.94 78 ASP A N 1
ATOM 594 C CA . ASP A 1 78 ? 19.984 -19.441 32.114 1.00 44.94 78 ASP A CA 1
ATOM 595 C C . ASP A 1 78 ? 18.747 -19.470 33.041 1.00 44.94 78 ASP A C 1
ATOM 597 O O . ASP A 1 78 ? 18.842 -19.195 34.235 1.00 44.94 78 ASP A O 1
ATOM 601 N N . VAL A 1 79 ? 17.581 -19.922 32.558 1.00 50.31 79 VAL A N 1
ATOM 602 C CA . VAL A 1 79 ? 16.346 -20.057 33.370 1.00 50.31 79 VAL A CA 1
ATOM 603 C C . VAL A 1 79 ? 16.270 -21.436 34.046 1.00 50.31 79 VAL A C 1
ATOM 605 O O . VAL A 1 79 ? 15.240 -22.099 34.064 1.00 50.31 79 VAL A O 1
ATOM 608 N N . ALA A 1 80 ? 17.386 -21.910 34.598 1.00 51.41 80 ALA A N 1
ATOM 609 C CA . ALA A 1 80 ? 17.426 -23.131 35.412 1.00 51.41 80 ALA A CA 1
ATOM 610 C C . ALA A 1 80 ? 18.112 -22.931 36.778 1.00 51.41 80 ALA A C 1
ATOM 612 O O . ALA A 1 80 ? 18.212 -23.881 37.550 1.00 51.41 80 ALA A O 1
ATOM 613 N N . GLY A 1 81 ? 18.571 -21.713 37.103 1.00 51.53 81 GLY A N 1
ATOM 614 C CA . GLY A 1 81 ? 19.432 -21.474 38.270 1.00 51.53 81 GLY A CA 1
ATOM 615 C C . GLY A 1 81 ? 18.854 -20.663 39.434 1.00 51.53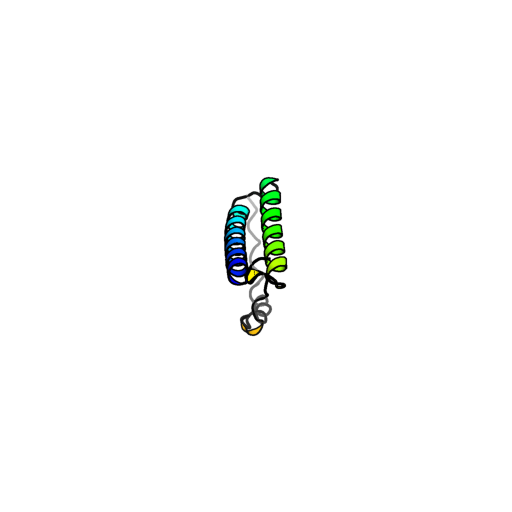 81 GLY A C 1
ATOM 616 O O . GLY A 1 81 ? 19.503 -20.593 40.473 1.00 51.53 81 GLY A O 1
ATOM 617 N N . ALA A 1 82 ? 17.677 -20.040 39.317 1.00 56.03 82 ALA A N 1
ATOM 618 C CA . ALA A 1 82 ? 17.209 -19.078 40.323 1.00 56.03 82 ALA A CA 1
ATOM 619 C C . ALA A 1 82 ? 15.764 -19.327 40.779 1.00 56.03 82 ALA A C 1
ATOM 621 O O . ALA A 1 82 ? 14.889 -18.483 40.614 1.00 56.03 82 ALA A O 1
ATOM 622 N N . PHE A 1 83 ? 15.509 -20.488 41.382 1.00 44.91 83 PHE A N 1
ATOM 623 C CA . PHE A 1 83 ? 14.333 -20.687 42.231 1.00 44.91 83 PHE A CA 1
ATOM 624 C C . PHE A 1 83 ? 14.732 -21.556 43.429 1.00 44.91 83 PHE A C 1
ATOM 626 O O . PHE A 1 83 ? 14.674 -22.779 43.371 1.00 44.91 83 PHE A O 1
ATOM 633 N N . SER A 1 84 ? 15.176 -20.917 44.514 1.00 48.72 84 SER A N 1
ATOM 634 C CA . SER A 1 84 ? 15.236 -21.551 45.835 1.00 48.72 84 SER A CA 1
ATOM 635 C C . SER A 1 84 ? 13.829 -21.517 46.445 1.00 48.72 84 SER A C 1
ATOM 637 O O . SER A 1 84 ? 13.320 -20.423 46.695 1.00 48.72 84 SER A O 1
ATOM 639 N N . PRO A 1 85 ? 13.171 -22.664 46.694 1.00 45.69 85 PRO A N 1
ATOM 640 C CA . PRO A 1 85 ? 11.883 -22.708 47.361 1.00 45.69 85 PRO A CA 1
ATOM 641 C C . PRO A 1 85 ? 12.103 -22.987 48.848 1.00 45.69 85 PRO A C 1
ATOM 643 O O . PRO A 1 85 ? 12.388 -24.114 49.246 1.00 45.69 85 PRO A O 1
ATOM 646 N N . GLY A 1 86 ? 11.963 -21.970 49.687 1.00 52.53 86 GLY A N 1
ATOM 647 C CA . GLY A 1 86 ? 11.977 -22.183 51.128 1.00 52.53 86 GLY A CA 1
ATOM 648 C C . GLY A 1 86 ? 12.117 -20.887 51.888 1.00 52.53 86 GLY A C 1
ATOM 649 O O . GLY A 1 86 ? 13.234 -20.488 52.156 1.00 52.53 86 GLY A O 1
ATOM 650 N N . GLU A 1 87 ? 10.985 -20.242 52.172 1.00 51.84 87 GLU A N 1
ATOM 651 C CA . GLU A 1 87 ? 10.695 -19.506 53.418 1.00 51.84 87 GLU A CA 1
ATOM 652 C C . GLU A 1 87 ? 9.496 -18.576 53.202 1.00 51.84 87 GLU A C 1
ATOM 654 O O . GLU A 1 87 ? 9.636 -17.361 53.155 1.00 51.84 87 GLU A O 1
ATOM 659 N N . GLN A 1 88 ? 8.287 -19.135 53.084 1.00 50.50 88 GLN A N 1
ATOM 660 C CA . GLN A 1 88 ? 7.064 -18.401 53.432 1.00 50.50 88 GLN A CA 1
ATOM 661 C C . GLN A 1 88 ? 6.032 -19.367 54.015 1.00 50.50 88 GLN A C 1
ATOM 663 O O . GLN A 1 88 ? 5.444 -20.168 53.292 1.00 50.50 88 GLN A O 1
ATOM 668 N N . GLY A 1 89 ? 5.798 -19.280 55.327 1.00 40.50 89 GLY A N 1
ATOM 669 C CA . GLY A 1 89 ? 4.656 -19.945 55.949 1.00 40.50 89 GLY A CA 1
ATOM 670 C C . GLY A 1 89 ? 4.738 -20.123 57.461 1.00 40.50 89 GLY A C 1
ATOM 671 O O . GLY A 1 89 ? 4.859 -21.255 57.904 1.00 40.50 89 GLY A O 1
ATOM 672 N N . ALA A 1 90 ? 4.613 -19.044 58.246 1.00 45.47 90 ALA A N 1
ATOM 673 C CA . ALA A 1 90 ? 4.015 -19.104 59.591 1.00 45.47 90 ALA A CA 1
ATOM 674 C C . ALA A 1 90 ? 3.764 -17.699 60.178 1.00 45.47 90 ALA A C 1
ATOM 676 O O . ALA A 1 90 ? 4.489 -17.228 61.048 1.00 45.47 90 ALA A O 1
ATOM 677 N N . LEU A 1 91 ? 2.696 -17.028 59.741 1.00 51.34 91 LEU A N 1
ATOM 678 C CA . LEU A 1 91 ? 2.061 -15.954 60.514 1.00 51.34 91 LEU A CA 1
ATOM 679 C C . LEU A 1 91 ? 0.545 -16.196 60.527 1.00 51.34 91 LEU A C 1
ATOM 681 O O . LEU A 1 91 ? -0.055 -16.313 59.461 1.00 51.34 91 LEU A O 1
ATOM 685 N N . ARG A 1 92 ? -0.034 -16.192 61.745 1.00 47.25 92 ARG A N 1
ATOM 686 C CA . ARG A 1 92 ? -1.443 -16.420 62.181 1.00 47.25 92 ARG A CA 1
ATOM 687 C C . ARG A 1 92 ? -1.718 -17.856 62.668 1.00 47.25 92 ARG A C 1
ATOM 689 O O . ARG A 1 92 ? -1.536 -18.784 61.901 1.00 47.25 92 ARG A O 1
ATOM 696 N N . ARG A 1 93 ? -2.226 -18.138 63.882 1.00 49.19 93 ARG A N 1
ATOM 697 C CA . ARG A 1 93 ? -3.027 -17.412 64.912 1.00 49.19 93 ARG A CA 1
ATOM 698 C C . ARG A 1 93 ? -2.670 -17.996 66.304 1.00 49.19 93 ARG A C 1
ATOM 700 O O . ARG A 1 93 ? -2.255 -19.144 66.342 1.00 49.19 93 ARG A O 1
ATOM 707 N N . GLN A 1 94 ? -2.739 -17.286 67.434 1.00 48.28 94 GLN A N 1
ATOM 708 C CA . GLN A 1 94 ? -3.880 -17.067 68.365 1.00 48.28 94 GLN A CA 1
ATOM 709 C C . GLN A 1 94 ? -3.284 -16.216 69.527 1.00 48.28 94 GLN A C 1
ATOM 711 O O . GLN A 1 94 ? -2.128 -16.439 69.861 1.00 48.28 94 GLN A O 1
ATOM 716 N N . ALA A 1 95 ? -3.848 -15.140 70.085 1.00 43.12 95 ALA A N 1
ATOM 717 C CA . ALA A 1 95 ? -5.152 -14.935 70.723 1.00 43.12 95 ALA A CA 1
ATOM 718 C C . ALA A 1 95 ? -5.472 -15.952 71.836 1.00 43.12 95 ALA A C 1
ATOM 720 O O . ALA A 1 95 ? -6.249 -16.870 71.591 1.00 43.12 95 ALA A O 1
ATOM 721 N N . SER A 1 96 ? -4.862 -15.765 73.016 1.00 46.88 96 SER A N 1
ATOM 722 C CA . SER A 1 96 ? -5.505 -15.743 74.346 1.00 46.88 96 SER A CA 1
ATOM 723 C C . SER A 1 96 ? -4.495 -15.387 75.433 1.00 46.88 96 SER A C 1
ATOM 725 O O . SER A 1 96 ? -3.362 -15.908 75.364 1.00 46.88 96 SER A O 1
#